Protein AF-A0A067NMU2-F1 (afdb_monomer)

Secondary structure (DSSP, 8-state):
-----TTS--HHHHHHHHHHHHHHHT----GGGS-HHHHSS--PPPPHHHHHHHHHHHHHHHHHHHHHTSTHHHHHHTT-TT--TT--

Radius of gyration: 21.58 Å; Cα contacts (8 Å, |Δi|>4): 22; chains: 1; bounding box: 49×24×55 Å

Organism: Pleurotus ostreatus (strain PC15) (NCBI:txid1137138)

Sequence (88 aa):
LHWISAHDDVVGNERADVLAKEAATGVAHPAEHLPSLLTDHPRLPSSRAAVRRVARMRIPLRWEAAWRKSVRKPKLDRIDPTLKVGKY

Structure (mmCIF, N/CA/C/O backbone):
data_AF-A0A067NMU2-F1
#
_entry.id   AF-A0A067NMU2-F1
#
loop_
_atom_site.group_PDB
_atom_site.id
_atom_site.type_symbol
_atom_site.label_atom_id
_atom_site.label_alt_id
_atom_site.label_comp_id
_atom_site.label_asym_id
_atom_site.label_entity_id
_atom_site.label_seq_id
_atom_site.pdbx_PDB_ins_code
_atom_site.Cartn_x
_atom_site.Cartn_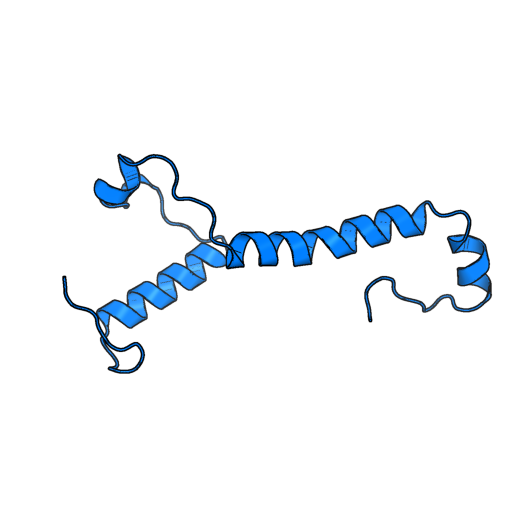y
_atom_site.Cartn_z
_atom_site.occupancy
_atom_site.B_iso_or_equiv
_atom_site.auth_seq_id
_atom_site.auth_comp_id
_atom_site.auth_asym_id
_atom_site.auth_atom_id
_atom_site.pdbx_PDB_model_num
ATOM 1 N N . LEU A 1 1 ? 11.539 9.898 -29.034 1.00 57.97 1 LEU A N 1
ATOM 2 C CA . LEU A 1 1 ? 10.600 9.305 -28.055 1.00 57.97 1 LEU A CA 1
ATOM 3 C C . LEU A 1 1 ? 9.449 8.713 -28.857 1.00 57.97 1 LEU A C 1
ATOM 5 O O . LEU A 1 1 ? 8.858 9.457 -29.629 1.00 57.97 1 LEU A O 1
ATOM 9 N N . HIS A 1 2 ? 9.188 7.411 -28.747 1.00 73.50 2 HIS A N 1
ATOM 10 C CA . HIS A 1 2 ? 8.120 6.740 -29.494 1.00 73.50 2 HIS A CA 1
ATOM 11 C C . HIS A 1 2 ? 7.081 6.234 -28.498 1.00 73.50 2 HIS A C 1
ATOM 13 O O . HIS A 1 2 ? 7.415 5.456 -27.609 1.00 73.50 2 HIS A O 1
ATOM 19 N N . TRP A 1 3 ? 5.849 6.723 -28.61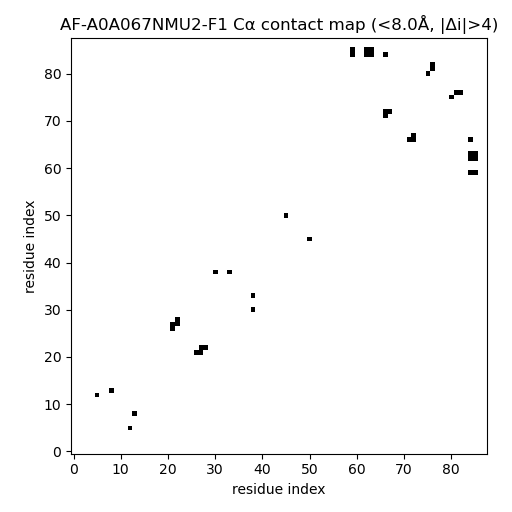4 1.00 75.19 3 TRP A N 1
ATOM 20 C CA . TRP A 1 3 ? 4.722 6.185 -27.860 1.00 75.19 3 TRP A CA 1
ATOM 21 C C . TRP A 1 3 ? 4.250 4.914 -28.557 1.00 75.19 3 TRP A C 1
ATOM 23 O O . TRP A 1 3 ? 4.060 4.919 -29.771 1.00 75.19 3 TRP A O 1
ATOM 33 N N . ILE A 1 4 ? 4.104 3.838 -27.793 1.00 76.38 4 ILE A N 1
ATOM 34 C CA . ILE A 1 4 ? 3.729 2.516 -28.297 1.00 76.38 4 ILE A CA 1
ATOM 35 C C . ILE A 1 4 ? 2.362 2.168 -27.704 1.00 76.38 4 ILE A C 1
ATOM 37 O O . ILE A 1 4 ? 2.101 2.482 -26.538 1.00 76.38 4 ILE A O 1
ATOM 41 N N . SER A 1 5 ? 1.479 1.567 -28.506 1.00 78.12 5 SER A N 1
ATOM 42 C CA . SER A 1 5 ? 0.180 1.093 -28.025 1.00 78.12 5 SER A CA 1
ATOM 43 C C . SER A 1 5 ? 0.370 -0.062 -27.038 1.00 78.12 5 SER A C 1
ATOM 45 O O . SER A 1 5 ? 1.273 -0.888 -27.168 1.00 78.12 5 SER A O 1
ATOM 47 N N . ALA A 1 6 ? -0.495 -0.113 -26.024 1.00 64.62 6 ALA A N 1
ATOM 48 C CA . ALA A 1 6 ? -0.423 -1.124 -24.974 1.00 64.62 6 ALA A CA 1
ATOM 49 C C . ALA A 1 6 ? -0.767 -2.549 -25.455 1.00 64.62 6 ALA A C 1
ATOM 51 O O . ALA A 1 6 ? -0.486 -3.488 -24.721 1.00 64.62 6 ALA A O 1
ATOM 52 N N . HIS A 1 7 ? -1.369 -2.705 -26.641 1.00 64.56 7 HIS A N 1
ATOM 53 C CA . HIS A 1 7 ? -1.877 -3.985 -27.164 1.00 64.56 7 HIS A CA 1
ATOM 54 C C . HIS A 1 7 ? -1.228 -4.385 -28.499 1.00 64.56 7 HIS A C 1
ATOM 56 O O . HIS A 1 7 ? -1.782 -5.200 -29.226 1.00 64.56 7 HIS A O 1
ATOM 62 N N . ASP A 1 8 ? -0.077 -3.803 -28.841 1.00 73.38 8 ASP A N 1
ATOM 63 C CA . ASP A 1 8 ? 0.634 -4.132 -30.086 1.00 73.38 8 ASP A CA 1
ATOM 64 C C . ASP A 1 8 ? 1.592 -5.333 -29.919 1.00 73.38 8 ASP A C 1
ATOM 66 O O . ASP A 1 8 ? 2.498 -5.507 -30.732 1.00 73.38 8 ASP A O 1
ATOM 70 N N . ASP A 1 9 ? 1.447 -6.116 -28.840 1.00 71.25 9 ASP A N 1
ATOM 71 C CA . ASP A 1 9 ? 2.269 -7.291 -28.493 1.00 71.25 9 ASP A CA 1
ATOM 72 C C . ASP A 1 9 ? 3.786 -7.054 -28.641 1.00 71.25 9 ASP A C 1
ATOM 74 O O . ASP A 1 9 ? 4.580 -7.908 -29.051 1.00 71.25 9 ASP A O 1
ATOM 78 N N . VAL A 1 10 ? 4.224 -5.830 -28.327 1.00 78.12 10 VAL A N 1
ATOM 79 C CA . VAL A 1 10 ? 5.640 -5.473 -28.374 1.00 78.12 10 VAL A CA 1
ATOM 80 C C . VAL A 1 10 ? 6.332 -6.152 -27.202 1.00 78.12 10 VAL A C 1
ATOM 82 O O . VAL A 1 10 ? 6.259 -5.682 -26.067 1.00 78.12 10 VAL A O 1
ATOM 85 N N . VAL A 1 11 ? 7.069 -7.223 -27.498 1.00 77.25 11 VAL A N 1
ATOM 86 C CA . VAL A 1 11 ? 7.772 -8.085 -26.526 1.00 77.25 11 VAL A CA 1
ATOM 87 C C . VAL A 1 11 ? 8.536 -7.292 -25.453 1.00 77.25 11 VAL A C 1
ATOM 89 O O . VAL A 1 11 ? 8.539 -7.652 -24.276 1.00 77.25 11 VAL A O 1
ATOM 92 N N . GLY A 1 12 ? 9.177 -6.181 -25.832 1.00 77.56 12 GLY A N 1
ATOM 93 C CA . GLY A 1 12 ? 9.898 -5.319 -24.889 1.00 77.56 12 GLY 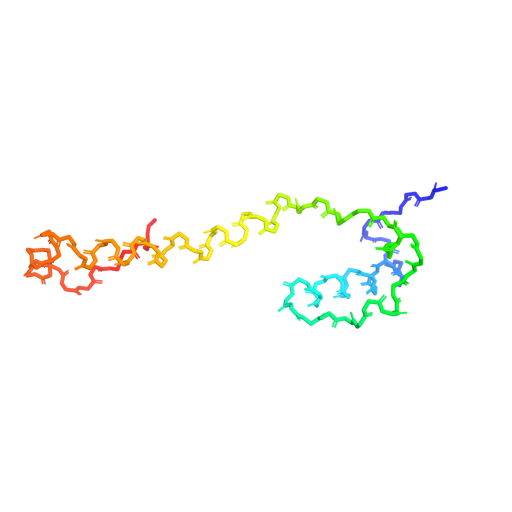A CA 1
ATOM 94 C C . GLY A 1 12 ? 8.991 -4.590 -23.886 1.00 77.56 12 GLY A C 1
ATOM 95 O O . GLY A 1 12 ? 9.349 -4.468 -22.716 1.00 77.56 12 GLY A O 1
ATOM 96 N N . ASN A 1 13 ? 7.814 -4.139 -24.326 1.00 79.94 13 ASN A N 1
ATOM 97 C CA . ASN A 1 13 ? 6.820 -3.470 -23.486 1.00 79.94 13 ASN A CA 1
ATOM 98 C C . ASN A 1 13 ? 6.148 -4.458 -22.523 1.00 79.94 13 ASN A C 1
ATOM 100 O O . ASN A 1 13 ? 5.999 -4.161 -21.341 1.00 79.94 13 ASN A O 1
ATOM 104 N N . GLU A 1 14 ? 5.815 -5.656 -23.003 1.00 81.81 14 GLU A N 1
ATOM 105 C CA . GLU A 1 14 ? 5.246 -6.719 -22.168 1.00 81.81 14 GLU A CA 1
ATOM 106 C C . GLU A 1 14 ? 6.207 -7.146 -21.062 1.00 81.81 14 GLU A C 1
ATOM 108 O O . GLU A 1 14 ? 5.831 -7.224 -19.892 1.00 81.81 14 GLU A O 1
ATOM 113 N N . ARG A 1 15 ? 7.483 -7.363 -21.408 1.00 83.31 15 ARG A N 1
ATOM 114 C CA . ARG A 1 15 ? 8.507 -7.715 -20.422 1.00 83.31 15 ARG A CA 1
ATOM 115 C C . ARG A 1 15 ? 8.693 -6.609 -19.385 1.00 83.31 15 ARG A C 1
ATOM 117 O O . ARG A 1 15 ? 8.867 -6.910 -18.205 1.00 83.31 15 ARG A O 1
ATOM 124 N N . ALA A 1 16 ? 8.631 -5.345 -19.800 1.00 81.94 16 ALA A N 1
ATOM 125 C CA . ALA A 1 16 ? 8.682 -4.215 -18.880 1.00 81.94 16 ALA A CA 1
ATOM 126 C C . ALA A 1 16 ? 7.464 -4.179 -17.937 1.00 81.94 16 ALA A C 1
ATOM 128 O O . ALA A 1 16 ? 7.636 -3.947 -16.741 1.00 81.94 16 ALA A O 1
ATOM 129 N N . ASP A 1 17 ? 6.256 -4.455 -18.435 1.00 81.81 17 ASP A N 1
ATOM 130 C CA . ASP A 1 17 ? 5.036 -4.514 -17.620 1.00 81.81 17 ASP A CA 1
ATOM 131 C C . ASP A 1 17 ? 5.061 -5.674 -16.610 1.00 81.81 17 ASP A C 1
ATOM 133 O O . ASP A 1 17 ? 4.709 -5.489 -15.442 1.00 81.81 17 ASP A O 1
ATOM 137 N N . VAL A 1 18 ? 5.552 -6.853 -17.010 1.00 84.12 18 VAL A N 1
ATOM 138 C CA . VAL A 1 18 ? 5.746 -7.997 -16.101 1.00 84.12 18 VAL A CA 1
ATOM 139 C C . VAL A 1 18 ? 6.713 -7.638 -14.973 1.00 84.12 18 VAL A C 1
ATOM 141 O O . VAL A 1 18 ? 6.357 -7.770 -13.801 1.00 84.12 18 VAL A O 1
ATOM 144 N N . LEU A 1 19 ? 7.889 -7.094 -15.300 1.00 81.06 19 LEU A N 1
ATOM 145 C CA . LEU A 1 19 ? 8.872 -6.674 -14.295 1.00 81.06 19 LEU A CA 1
ATOM 146 C C . LEU A 1 19 ? 8.324 -5.562 -13.387 1.00 81.06 19 LEU A C 1
ATOM 148 O O . LEU A 1 19 ? 8.585 -5.548 -12.184 1.00 81.06 19 LEU A O 1
ATOM 152 N N . ALA A 1 20 ? 7.518 -4.644 -13.928 1.00 81.06 20 ALA A N 1
ATOM 153 C CA . ALA A 1 20 ? 6.858 -3.612 -13.137 1.00 81.06 20 ALA A CA 1
ATOM 154 C C . ALA A 1 20 ? 5.831 -4.204 -12.154 1.00 81.06 20 ALA A C 1
ATOM 156 O O . ALA A 1 20 ? 5.740 -3.754 -11.007 1.00 81.06 20 ALA A O 1
ATOM 157 N N . LYS A 1 21 ? 5.076 -5.229 -12.569 1.00 82.62 21 LYS A N 1
ATOM 158 C CA . LYS A 1 21 ? 4.147 -5.965 -11.696 1.00 82.62 21 LYS A CA 1
ATOM 159 C C . LYS A 1 21 ? 4.893 -6.722 -10.597 1.00 82.62 21 LYS A C 1
ATOM 161 O O . LYS A 1 21 ? 4.493 -6.626 -9.437 1.00 82.62 21 LYS A O 1
ATOM 166 N N . GLU A 1 22 ? 5.991 -7.398 -10.922 1.00 81.50 22 GLU A N 1
ATOM 167 C CA . GLU A 1 22 ? 6.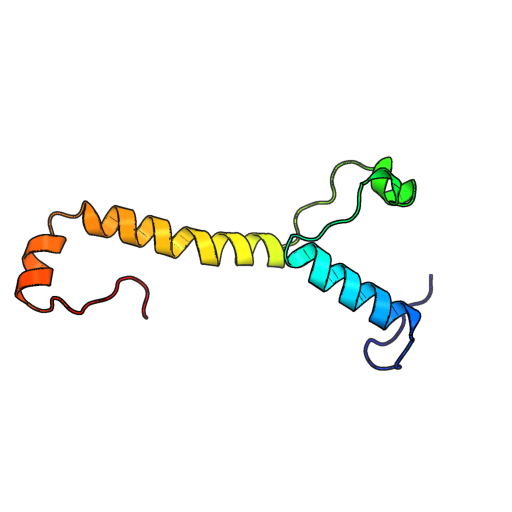846 -8.095 -9.950 1.00 81.50 22 GLU A CA 1
ATOM 168 C C . GLU A 1 22 ? 7.430 -7.120 -8.916 1.00 81.50 22 GLU A C 1
ATOM 170 O O . GLU A 1 22 ? 7.251 -7.311 -7.705 1.00 81.50 22 GLU A O 1
ATOM 175 N N . ALA A 1 23 ? 7.980 -5.993 -9.374 1.00 77.50 23 ALA A N 1
ATOM 176 C CA . ALA A 1 23 ? 8.449 -4.915 -8.506 1.00 77.50 23 ALA A CA 1
ATOM 177 C C . ALA A 1 23 ? 7.334 -4.373 -7.597 1.00 77.50 23 ALA A C 1
ATOM 179 O O . ALA A 1 23 ? 7.549 -4.151 -6.403 1.00 77.50 23 ALA A O 1
ATOM 180 N N . ALA A 1 24 ? 6.107 -4.227 -8.109 1.00 74.06 24 ALA A N 1
ATOM 181 C CA . ALA A 1 24 ? 4.955 -3.799 -7.311 1.00 74.06 24 ALA A CA 1
ATOM 182 C C . ALA A 1 24 ? 4.521 -4.824 -6.241 1.00 74.06 24 ALA A C 1
ATOM 184 O O . ALA A 1 24 ? 3.869 -4.453 -5.252 1.00 74.06 24 ALA A O 1
ATOM 185 N N . THR A 1 25 ? 4.874 -6.102 -6.413 1.00 77.69 25 THR A N 1
ATOM 186 C CA . THR A 1 25 ? 4.671 -7.152 -5.400 1.00 77.69 25 THR A CA 1
ATOM 187 C C . THR A 1 25 ? 5.787 -7.224 -4.357 1.00 77.69 25 THR A C 1
ATOM 189 O O . THR A 1 25 ? 5.618 -7.906 -3.350 1.00 77.69 25 THR A O 1
ATOM 192 N N . GLY A 1 26 ? 6.858 -6.442 -4.525 1.00 68.44 26 GLY A N 1
ATOM 193 C CA . GLY A 1 26 ? 7.974 -6.342 -3.581 1.00 68.44 26 GLY A CA 1
ATOM 194 C C . GLY A 1 26 ? 9.226 -7.109 -4.005 1.00 68.44 26 GLY A C 1
ATOM 195 O O . GLY A 1 26 ? 10.216 -7.077 -3.279 1.00 68.44 26 GLY A O 1
ATOM 196 N N . VAL A 1 27 ? 9.206 -7.760 -5.171 1.00 67.31 27 VAL A N 1
ATOM 197 C CA . VAL A 1 27 ? 10.385 -8.390 -5.774 1.00 67.31 27 VAL A CA 1
ATOM 198 C C . VAL A 1 27 ? 11.073 -7.345 -6.645 1.00 67.31 27 VAL A C 1
ATOM 200 O O . VAL A 1 27 ? 10.669 -7.109 -7.777 1.00 67.31 27 VAL A O 1
ATOM 203 N N . ALA A 1 28 ? 12.071 -6.657 -6.094 1.00 66.94 28 ALA A N 1
ATOM 204 C CA . ALA A 1 28 ? 12.846 -5.658 -6.823 1.00 66.94 28 ALA A CA 1
ATOM 205 C C . ALA A 1 28 ? 14.280 -6.146 -7.035 1.00 66.94 28 ALA A C 1
ATOM 207 O O . ALA A 1 28 ? 14.886 -6.735 -6.139 1.00 66.94 28 ALA A O 1
ATOM 208 N N . HIS A 1 29 ? 14.830 -5.869 -8.214 1.00 66.62 29 HIS A N 1
ATOM 209 C CA . HIS A 1 29 ? 16.252 -6.069 -8.464 1.00 66.62 29 HIS A CA 1
ATOM 210 C C . HIS A 1 29 ? 17.094 -5.003 -7.741 1.00 66.62 29 HIS A C 1
ATOM 212 O O . HIS A 1 29 ? 16.600 -3.899 -7.485 1.00 66.62 29 HIS A O 1
ATOM 218 N N . PRO A 1 30 ? 18.363 -5.315 -7.419 1.00 68.19 30 PRO A N 1
ATOM 219 C CA . PRO A 1 30 ? 19.311 -4.348 -6.875 1.00 68.19 30 PRO A CA 1
ATOM 220 C C . PRO A 1 30 ? 19.380 -3.062 -7.705 1.00 68.19 30 PRO A C 1
ATOM 222 O O . PRO A 1 30 ? 19.369 -3.105 -8.937 1.00 68.19 30 PRO A O 1
ATOM 225 N N . ALA A 1 31 ? 19.511 -1.921 -7.023 1.00 66.56 31 ALA A N 1
ATOM 226 C CA . ALA A 1 31 ? 19.610 -0.605 -7.660 1.00 66.56 31 ALA A CA 1
ATOM 227 C C . ALA A 1 31 ? 20.826 -0.470 -8.599 1.00 66.56 31 ALA A C 1
ATOM 229 O O . ALA A 1 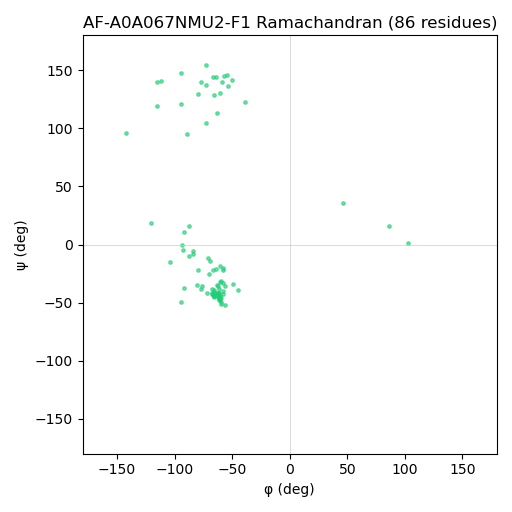31 ? 20.831 0.387 -9.473 1.00 66.56 31 ALA A O 1
ATOM 230 N N . GLU A 1 32 ? 21.821 -1.347 -8.458 1.00 69.25 32 GLU A N 1
ATOM 231 C CA . GLU A 1 32 ? 23.009 -1.448 -9.315 1.00 69.25 32 GLU A CA 1
ATOM 232 C C . GLU A 1 32 ? 22.682 -1.846 -10.764 1.00 69.25 32 GLU A C 1
ATOM 234 O O . GLU A 1 32 ? 23.466 -1.584 -11.671 1.00 69.25 32 GLU A O 1
ATOM 239 N N . HIS A 1 33 ? 21.513 -2.451 -11.000 1.00 74.00 33 HIS A N 1
ATOM 240 C CA . HIS A 1 33 ? 21.036 -2.793 -12.342 1.00 74.00 33 HIS A CA 1
ATOM 241 C C . HIS A 1 33 ? 20.130 -1.718 -12.956 1.00 74.00 33 HIS A C 1
ATOM 243 O O . HIS A 1 33 ? 19.648 -1.891 -14.077 1.00 74.00 33 HIS A O 1
ATOM 249 N N . LEU A 1 34 ? 19.861 -0.624 -12.235 1.00 70.56 34 LEU A N 1
ATOM 250 C CA . LEU A 1 34 ? 19.097 0.489 -12.781 1.00 70.56 34 LEU A CA 1
ATOM 251 C C . LEU A 1 34 ? 19.988 1.319 -13.720 1.00 70.56 34 LEU A C 1
ATOM 253 O O . LEU A 1 34 ? 21.150 1.577 -13.403 1.00 70.56 34 LEU A O 1
ATOM 257 N N . PRO A 1 35 ? 19.458 1.782 -14.865 1.00 76.75 35 PRO A N 1
ATOM 258 C CA . PRO A 1 35 ? 20.127 2.789 -15.677 1.00 76.75 35 PRO A CA 1
ATOM 259 C C . PRO A 1 35 ? 20.452 4.026 -14.836 1.00 76.75 35 PRO A C 1
ATOM 261 O O . PRO A 1 35 ? 19.632 4.417 -14.007 1.00 76.75 35 PRO A O 1
ATOM 264 N N . SER A 1 36 ? 21.575 4.694 -15.113 1.00 73.62 36 SER A N 1
ATOM 265 C CA . SER A 1 36 ? 22.010 5.924 -14.421 1.00 73.62 36 SER A CA 1
ATOM 266 C C . SER A 1 36 ? 20.911 6.991 -14.321 1.00 73.62 36 SER A C 1
ATOM 268 O O . SER A 1 36 ? 20.754 7.639 -13.293 1.00 73.62 36 SER A O 1
ATOM 270 N N . LEU A 1 37 ? 20.043 7.080 -15.335 1.00 70.56 37 LEU A N 1
ATOM 271 C CA . LEU A 1 37 ? 18.856 7.946 -15.354 1.00 70.56 37 LEU A CA 1
ATOM 272 C C . LEU A 1 37 ? 17.856 7.696 -14.201 1.00 70.56 37 LEU A C 1
ATOM 274 O O . LEU A 1 37 ? 17.039 8.553 -13.886 1.00 70.56 37 LEU A O 1
ATOM 278 N N . LEU A 1 38 ? 17.858 6.521 -13.580 1.00 67.75 38 LEU A N 1
ATOM 279 C CA . LEU A 1 38 ? 17.002 6.195 -12.435 1.00 67.75 38 LEU A CA 1
ATOM 280 C C . LEU A 1 38 ? 17.773 6.203 -11.108 1.00 67.75 38 LEU A C 1
ATOM 282 O O . LEU A 1 38 ? 17.145 6.252 -10.051 1.00 67.75 38 LEU A O 1
ATOM 286 N N . THR A 1 39 ? 19.105 6.181 -11.165 1.00 71.56 39 THR A N 1
ATOM 287 C CA . THR A 1 39 ? 20.009 6.179 -10.007 1.00 71.56 39 THR A CA 1
ATOM 288 C C . THR A 1 39 ? 20.422 7.595 -9.595 1.00 71.56 39 THR A C 1
ATOM 290 O O . THR A 1 39 ? 20.478 7.890 -8.404 1.00 71.56 39 THR A O 1
ATOM 293 N N . ASP A 1 40 ? 20.641 8.483 -10.569 1.00 69.44 40 ASP A N 1
ATOM 294 C CA . ASP A 1 40 ? 21.179 9.838 -10.361 1.00 69.44 40 ASP A CA 1
ATOM 295 C C . ASP A 1 40 ? 20.092 10.884 -10.053 1.00 69.44 40 ASP A C 1
ATOM 297 O O . ASP A 1 40 ? 20.383 12.022 -9.678 1.00 69.44 40 ASP A O 1
ATOM 301 N N . HIS A 1 41 ? 18.817 10.514 -10.201 1.00 62.94 41 HIS A N 1
ATOM 302 C CA . HIS A 1 41 ? 17.686 11.408 -9.970 1.00 62.94 41 HIS A CA 1
ATOM 303 C C . HIS A 1 41 ? 17.130 11.287 -8.540 1.00 62.94 41 HIS A C 1
ATOM 305 O O . HIS A 1 41 ? 17.120 10.201 -7.954 1.00 62.94 41 HIS A O 1
ATOM 311 N N . PRO A 1 42 ? 16.602 12.386 -7.958 1.00 63.41 42 PRO A N 1
ATOM 312 C CA . PRO A 1 42 ? 15.915 12.325 -6.673 1.00 63.41 42 PRO A CA 1
ATOM 313 C C . PRO A 1 42 ? 14.758 11.324 -6.745 1.00 63.41 42 PRO A C 1
ATOM 315 O O . PRO A 1 42 ? 14.109 11.199 -7.785 1.00 63.41 42 PRO A O 1
ATOM 318 N N . ARG A 1 43 ? 14.506 10.615 -5.631 1.00 67.94 43 ARG A N 1
ATOM 319 C CA . ARG A 1 43 ? 13.486 9.554 -5.532 1.00 67.94 43 ARG A CA 1
ATOM 320 C C . ARG A 1 43 ? 12.227 9.934 -6.303 1.00 67.94 43 ARG A C 1
ATOM 322 O O . ARG A 1 43 ? 11.606 10.957 -6.004 1.00 67.94 43 ARG A O 1
ATOM 329 N N . LEU A 1 44 ? 11.844 9.079 -7.251 1.00 72.75 44 LEU A N 1
ATOM 330 C CA . LEU A 1 44 ? 10.633 9.277 -8.033 1.00 72.75 44 LEU A CA 1
ATOM 331 C C . LEU A 1 44 ? 9.432 9.478 -7.094 1.00 72.75 44 LEU A C 1
ATOM 333 O O . LEU A 1 44 ? 9.297 8.758 -6.093 1.00 72.75 44 LEU A O 1
ATOM 337 N N . PRO A 1 45 ? 8.550 10.446 -7.391 1.00 78.25 45 PRO A N 1
ATOM 338 C CA . PRO A 1 45 ? 7.363 10.662 -6.587 1.00 78.25 45 PRO A CA 1
ATOM 339 C C . PRO A 1 45 ? 6.515 9.389 -6.564 1.00 78.25 45 PRO A C 1
ATOM 341 O O . PRO A 1 45 ? 6.354 8.693 -7.568 1.00 78.25 45 PRO A O 1
ATOM 344 N N . SER A 1 46 ? 5.954 9.076 -5.396 1.00 77.38 46 SER A N 1
ATOM 345 C CA . SER A 1 46 ? 5.096 7.901 -5.248 1.00 77.38 46 SER A CA 1
ATOM 346 C C . SER A 1 46 ? 3.878 8.011 -6.161 1.00 77.38 46 SER A C 1
ATOM 348 O O . SER A 1 46 ? 3.163 9.015 -6.147 1.00 77.38 46 SER A O 1
ATOM 350 N N . SER A 1 47 ? 3.597 6.953 -6.922 1.00 84.00 47 SER A N 1
ATOM 351 C CA . SER A 1 47 ? 2.411 6.933 -7.774 1.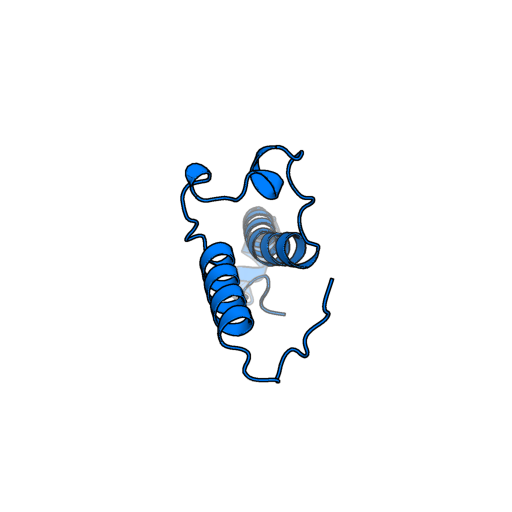00 84.00 47 SER A CA 1
ATOM 352 C C . SER A 1 47 ? 1.135 6.993 -6.925 1.00 84.00 47 SER A C 1
ATOM 354 O O . SER A 1 47 ? 1.032 6.387 -5.852 1.00 84.00 47 SER A O 1
ATOM 356 N N . ARG A 1 48 ? 0.106 7.693 -7.422 1.00 87.38 48 ARG A N 1
ATOM 357 C CA . ARG A 1 48 ? -1.206 7.777 -6.747 1.00 87.38 48 ARG A CA 1
ATOM 358 C C . ARG A 1 48 ? -1.801 6.390 -6.489 1.00 87.38 48 ARG A C 1
ATOM 360 O O . ARG A 1 48 ? -2.445 6.178 -5.462 1.00 87.38 48 ARG A O 1
ATOM 367 N N . ALA A 1 49 ? -1.586 5.450 -7.409 1.00 83.12 49 ALA A N 1
ATOM 368 C CA . ALA A 1 49 ? -2.031 4.067 -7.276 1.00 83.12 49 ALA A CA 1
ATOM 369 C C . ALA A 1 49 ? -1.319 3.345 -6.121 1.00 83.12 49 ALA A C 1
ATOM 371 O O . ALA A 1 49 ? -1.994 2.723 -5.299 1.00 83.12 49 ALA A O 1
ATOM 372 N N . ALA A 1 50 ? 0.007 3.491 -6.001 1.00 79.44 50 ALA A N 1
ATOM 373 C CA . ALA A 1 50 ? 0.780 2.906 -4.907 1.00 79.44 50 ALA A CA 1
ATOM 374 C C . ALA A 1 50 ? 0.327 3.450 -3.544 1.00 79.44 50 ALA A C 1
ATOM 376 O O . ALA A 1 50 ? 0.039 2.673 -2.633 1.00 79.44 50 ALA A O 1
ATOM 377 N N . VAL A 1 51 ? 0.150 4.772 -3.427 1.00 89.19 51 VAL A N 1
ATOM 378 C CA . VAL A 1 51 ? -0.349 5.407 -2.194 1.00 89.19 51 VAL A CA 1
ATOM 379 C C . VAL A 1 51 ? -1.741 4.882 -1.824 1.00 89.19 51 VAL A C 1
ATOM 381 O O . VAL A 1 51 ? -1.973 4.493 -0.678 1.00 89.19 51 VAL A O 1
ATOM 384 N N . ARG A 1 52 ? -2.666 4.798 -2.792 1.00 90.06 52 ARG A N 1
ATOM 385 C CA . ARG A 1 52 ? -4.016 4.246 -2.570 1.00 90.06 52 ARG A CA 1
ATOM 386 C C . ARG A 1 52 ? -3.980 2.781 -2.147 1.00 90.06 52 ARG A C 1
ATOM 388 O O . ARG A 1 52 ? -4.730 2.398 -1.254 1.00 90.06 52 ARG A O 1
ATOM 395 N N . ARG A 1 53 ? -3.125 1.963 -2.767 1.00 85.00 53 ARG A N 1
ATOM 396 C CA . ARG A 1 53 ? -2.968 0.542 -2.431 1.00 85.00 53 ARG A CA 1
ATOM 397 C C . ARG A 1 53 ? -2.496 0.374 -0.985 1.00 85.00 53 ARG A C 1
ATOM 399 O O . ARG A 1 53 ? -3.111 -0.374 -0.231 1.00 85.00 53 ARG A O 1
ATOM 406 N N . VAL A 1 54 ? -1.473 1.125 -0.575 1.00 88.62 54 VAL A N 1
ATOM 407 C CA . VAL A 1 54 ? -0.976 1.121 0.811 1.00 88.62 54 VAL A CA 1
ATOM 408 C C . VAL A 1 54 ? -2.055 1.592 1.791 1.00 88.62 54 VAL A C 1
ATOM 410 O O . VAL A 1 54 ? -2.255 0.969 2.833 1.00 88.62 54 VAL A O 1
ATOM 413 N N . ALA A 1 55 ? -2.791 2.656 1.460 1.00 89.06 55 ALA A N 1
ATOM 414 C CA . ALA A 1 55 ? -3.883 3.149 2.296 1.00 89.06 55 ALA A CA 1
ATOM 415 C C . ALA A 1 55 ? -5.000 2.105 2.463 1.00 89.06 55 ALA A C 1
ATOM 417 O O . ALA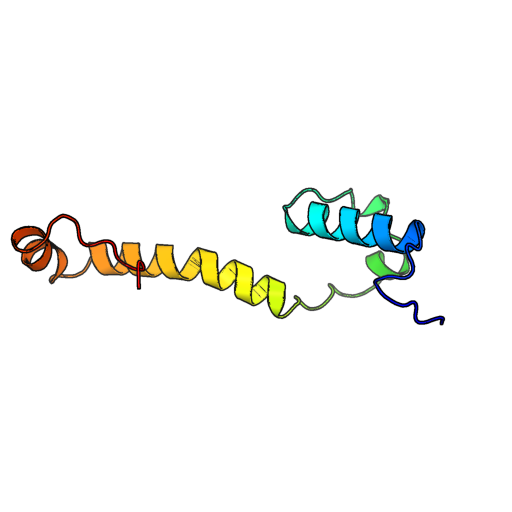 A 1 55 ? -5.415 1.844 3.591 1.00 89.06 55 ALA A O 1
ATOM 418 N N . ARG A 1 56 ? -5.430 1.447 1.376 1.00 88.88 56 ARG A N 1
ATOM 419 C CA . ARG A 1 56 ? -6.440 0.374 1.417 1.00 88.88 56 ARG A CA 1
ATOM 420 C C . ARG A 1 56 ? -6.038 -0.795 2.311 1.00 88.88 56 ARG A C 1
ATOM 422 O O . ARG A 1 56 ? -6.908 -1.373 2.942 1.00 88.88 56 ARG A O 1
ATOM 429 N N . MET A 1 57 ? -4.748 -1.117 2.403 1.00 87.56 57 MET A N 1
ATOM 430 C CA . MET A 1 57 ? -4.269 -2.151 3.327 1.00 87.56 57 MET A CA 1
ATOM 431 C C . MET A 1 57 ? -4.212 -1.665 4.781 1.00 87.56 57 MET A C 1
ATOM 433 O O . MET A 1 57 ? -4.526 -2.411 5.702 1.00 87.56 57 MET A O 1
ATOM 437 N N . ARG A 1 58 ? -3.813 -0.408 5.014 1.00 89.81 58 ARG A N 1
ATOM 438 C CA . ARG A 1 58 ? -3.601 0.126 6.372 1.00 89.81 58 ARG A CA 1
ATOM 439 C C . ARG A 1 58 ? -4.885 0.549 7.080 1.00 89.81 58 ARG A C 1
ATOM 441 O O . ARG A 1 58 ? -4.965 0.442 8.301 1.00 89.81 58 ARG A O 1
ATOM 448 N N . ILE A 1 59 ? -5.859 1.075 6.341 1.00 91.31 59 ILE A N 1
ATOM 449 C CA . ILE A 1 59 ? -7.106 1.613 6.899 1.00 91.31 59 ILE A CA 1
ATOM 450 C C . ILE A 1 59 ? -7.891 0.537 7.675 1.00 91.31 59 ILE A C 1
ATOM 452 O O . ILE A 1 59 ? -8.212 0.808 8.833 1.00 91.31 59 ILE A O 1
ATOM 456 N N . PRO A 1 60 ? -8.135 -0.678 7.140 1.00 87.69 60 PRO A N 1
ATOM 457 C CA . PRO A 1 60 ? -8.858 -1.726 7.864 1.00 87.69 60 PRO A CA 1
ATOM 458 C C . PRO A 1 60 ? -8.192 -2.110 9.188 1.00 87.69 60 PRO A C 1
ATOM 460 O O . PRO A 1 60 ? -8.865 -2.183 10.209 1.00 87.69 60 PRO A O 1
ATOM 463 N N . LEU A 1 61 ? -6.862 -2.248 9.201 1.00 88.75 61 LEU A N 1
ATOM 464 C CA . LEU A 1 61 ? -6.097 -2.584 10.409 1.00 88.75 61 LEU A CA 1
ATOM 465 C C . LEU A 1 61 ? -6.259 -1.522 11.504 1.00 88.75 61 LEU A C 1
ATOM 467 O O . LEU A 1 61 ? -6.430 -1.840 12.681 1.00 88.75 61 LEU A O 1
ATOM 471 N N . ARG A 1 62 ? -6.229 -0.240 11.118 1.00 90.25 62 ARG A N 1
ATOM 472 C CA . ARG A 1 62 ? -6.444 0.875 12.052 1.00 90.25 62 ARG A CA 1
ATOM 473 C C . ARG A 1 62 ? -7.870 0.891 12.586 1.00 90.25 62 ARG A C 1
ATOM 475 O O . ARG A 1 62 ? -8.057 1.085 13.784 1.00 90.25 62 ARG A O 1
ATOM 482 N N . TRP A 1 63 ? -8.851 0.678 11.714 1.00 89.19 63 TRP A N 1
ATOM 483 C CA . TRP A 1 63 ? -10.256 0.604 12.106 1.00 89.19 63 TRP A CA 1
ATOM 484 C C . TRP A 1 63 ? -10.523 -0.550 13.059 1.00 89.19 63 TRP A C 1
ATOM 486 O O . TRP A 1 63 ? -11.192 -0.350 14.065 1.00 89.19 63 TRP A O 1
ATOM 496 N N . GLU A 1 64 ? -9.961 -1.727 12.801 1.00 86.94 64 GLU A N 1
ATOM 497 C CA . GLU A 1 64 ? -10.105 -2.875 13.689 1.00 86.94 64 GLU A CA 1
ATOM 498 C C . GLU A 1 64 ? -9.475 -2.603 15.063 1.00 86.94 64 GLU A C 1
ATOM 500 O O . GLU A 1 64 ? -10.096 -2.854 16.098 1.00 86.94 64 GLU A O 1
ATOM 505 N N . ALA A 1 65 ? -8.273 -2.020 15.090 1.00 89.50 65 ALA A N 1
ATOM 506 C CA . ALA A 1 65 ? -7.606 -1.648 16.333 1.00 89.50 65 ALA A CA 1
ATOM 507 C C . ALA A 1 65 ? -8.409 -0.607 17.132 1.00 89.50 65 ALA A C 1
ATOM 509 O O . ALA A 1 65 ? -8.526 -0.720 18.354 1.00 89.50 65 ALA A O 1
ATOM 510 N N . ALA A 1 66 ? -8.980 0.393 16.455 1.00 89.62 66 ALA A N 1
ATOM 511 C CA . ALA A 1 66 ? -9.838 1.397 17.076 1.00 89.62 66 ALA A CA 1
ATOM 512 C C . ALA A 1 66 ? -11.156 0.786 17.577 1.00 89.62 66 ALA A C 1
ATOM 514 O O . ALA A 1 66 ? -11.577 1.058 18.700 1.00 89.62 66 ALA A O 1
ATOM 515 N N . TRP A 1 67 ? -11.777 -0.088 16.780 1.00 87.25 67 TRP A N 1
ATOM 516 C CA . TRP A 1 67 ? -13.006 -0.787 17.140 1.00 87.25 67 TRP A CA 1
ATOM 517 C C . TRP A 1 67 ? -12.823 -1.651 18.382 1.00 87.25 67 TRP A C 1
ATOM 519 O O . TRP A 1 67 ? -13.638 -1.591 19.296 1.00 87.25 67 TRP A O 1
ATOM 529 N N . ARG A 1 68 ? -11.716 -2.393 18.469 1.00 86.25 68 ARG A N 1
ATOM 530 C CA . ARG A 1 68 ? -11.398 -3.239 19.626 1.00 86.25 68 ARG A CA 1
ATOM 531 C C . ARG A 1 68 ? -11.270 -2.444 20.928 1.00 86.25 68 ARG A C 1
ATOM 533 O O . ARG A 1 68 ? -11.614 -2.959 21.983 1.00 86.25 68 ARG A O 1
ATOM 540 N N . LYS A 1 69 ? -10.802 -1.194 20.853 1.00 89.88 69 LYS A N 1
ATOM 541 C CA . LYS A 1 69 ? -10.680 -0.284 22.006 1.00 89.88 69 LYS A CA 1
ATOM 542 C C . LYS A 1 69 ? -11.978 0.460 22.337 1.00 89.88 69 LYS A C 1
ATOM 544 O O . LYS A 1 69 ? -12.043 1.160 23.342 1.00 89.88 69 LYS A O 1
ATOM 549 N N . SER A 1 70 ? -13.001 0.356 21.494 1.00 88.69 70 SER A N 1
ATOM 550 C CA . SER A 1 70 ? -14.260 1.069 21.679 1.00 88.69 70 SER A CA 1
ATOM 551 C C . SER A 1 70 ? -15.077 0.475 22.823 1.00 88.69 70 SER A C 1
ATOM 553 O O . SER A 1 70 ? -15.313 -0.730 22.874 1.00 88.69 70 SER A O 1
ATOM 555 N N . VAL A 1 71 ? -15.658 1.344 23.653 1.00 90.62 71 VAL A N 1
ATOM 556 C CA . VAL A 1 71 ? -16.661 0.984 24.677 1.00 90.62 71 VAL A CA 1
ATOM 557 C C . VAL A 1 71 ? -17.888 0.290 24.060 1.00 90.62 71 VAL A C 1
ATOM 559 O O . VAL A 1 71 ? -18.644 -0.400 24.741 1.00 90.62 71 VAL A O 1
ATOM 562 N N . ARG A 1 72 ? -18.104 0.460 22.750 1.00 85.94 72 ARG A N 1
ATOM 563 C CA . ARG A 1 72 ? -19.219 -0.155 22.022 1.00 85.94 72 ARG A CA 1
ATOM 564 C C . ARG A 1 72 ? -18.967 -1.620 21.664 1.00 85.94 72 ARG A C 1
ATOM 566 O O . ARG A 1 72 ? -19.947 -2.334 21.485 1.00 85.94 72 ARG A O 1
ATOM 573 N N . LYS A 1 73 ? -17.709 -2.079 21.601 1.00 84.25 73 LYS A N 1
ATOM 574 C CA . LYS A 1 73 ? -17.366 -3.457 21.210 1.00 84.25 73 LYS A CA 1
ATOM 575 C C . LYS A 1 73 ? -18.065 -4.505 22.088 1.00 84.25 73 LYS A C 1
ATOM 577 O O . LYS A 1 73 ? -18.790 -5.313 21.520 1.00 84.25 73 LYS A O 1
ATOM 582 N N . PRO A 1 74 ? -17.993 -4.447 23.435 1.00 85.69 74 PRO A N 1
ATOM 583 C CA . PRO A 1 74 ? -18.651 -5.447 24.280 1.00 85.69 74 PRO A CA 1
ATOM 584 C C . PRO A 1 74 ? -20.178 -5.450 24.141 1.00 85.69 74 PRO A C 1
ATOM 586 O O . PRO A 1 74 ? -20.811 -6.500 24.211 1.00 85.69 74 PRO A O 1
ATOM 589 N N . LYS A 1 75 ? -20.788 -4.272 23.934 1.00 87.19 75 LYS A N 1
ATOM 590 C CA . LYS A 1 75 ? -22.243 -4.157 23.752 1.00 87.19 75 LYS A CA 1
ATOM 591 C C . LYS A 1 75 ? -22.690 -4.791 22.442 1.00 87.19 75 LYS A C 1
ATOM 593 O O . LYS A 1 75 ? -23.719 -5.457 22.416 1.00 87.19 75 LYS A O 1
ATOM 598 N N . LEU A 1 76 ? -21.927 -4.560 21.377 1.00 84.56 76 LEU A N 1
ATOM 599 C CA . LEU A 1 76 ? -22.257 -5.062 20.054 1.00 84.56 76 LEU A CA 1
ATOM 600 C C . LEU A 1 76 ? -21.957 -6.557 19.921 1.00 84.56 76 LEU A C 1
ATOM 602 O O . LEU A 1 76 ? -22.763 -7.261 19.334 1.00 84.56 76 LEU A O 1
ATOM 606 N N . ASP A 1 77 ? -20.894 -7.054 20.556 1.00 84.19 77 ASP A N 1
ATOM 607 C CA . ASP A 1 77 ? -20.576 -8.489 20.599 1.00 84.19 77 ASP A CA 1
ATOM 608 C C . ASP A 1 77 ? -21.684 -9.324 21.239 1.00 84.19 77 ASP A C 1
ATOM 610 O O . ASP A 1 77 ? -21.895 -10.472 20.862 1.00 84.19 77 ASP A O 1
ATOM 614 N N . ARG A 1 78 ? -22.414 -8.742 22.199 1.00 84.94 78 ARG A N 1
ATOM 615 C CA . ARG A 1 78 ? -23.567 -9.397 22.826 1.00 84.94 78 ARG A CA 1
ATOM 616 C C . ARG A 1 78 ? -24.760 -9.532 21.873 1.00 84.94 78 ARG A C 1
ATOM 618 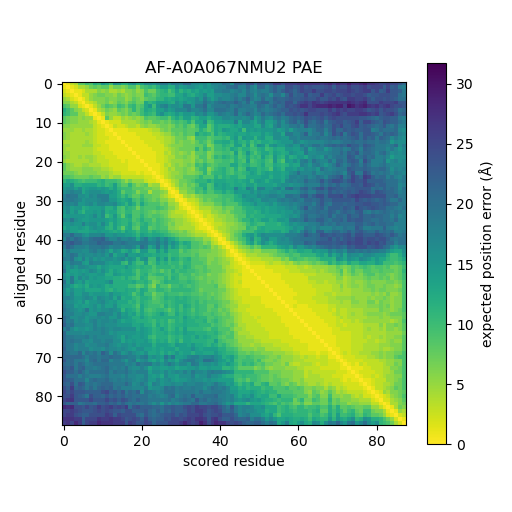O O . ARG A 1 78 ? -25.608 -10.386 22.098 1.00 84.94 78 ARG A O 1
ATOM 625 N N . ILE A 1 79 ? -24.860 -8.657 20.874 1.00 86.12 79 ILE A N 1
ATOM 626 C CA . ILE A 1 79 ? -25.975 -8.610 19.918 1.00 86.12 79 ILE A CA 1
ATOM 627 C C . ILE A 1 79 ? -25.624 -9.420 18.668 1.00 86.12 79 ILE A C 1
ATOM 629 O O . ILE A 1 79 ? -26.410 -10.258 18.243 1.00 86.12 79 ILE A O 1
ATOM 633 N N . ASP A 1 80 ? -24.444 -9.177 18.102 1.00 81.31 80 ASP A N 1
ATOM 634 C CA . ASP A 1 80 ? -23.929 -9.867 16.926 1.00 81.31 80 ASP A CA 1
ATOM 635 C C . ASP A 1 80 ? -22.412 -10.093 17.067 1.00 81.31 80 ASP A C 1
ATOM 637 O O . ASP A 1 80 ? -21.606 -9.212 16.739 1.00 81.31 80 ASP A O 1
ATOM 641 N N . PRO A 1 81 ? -21.995 -11.283 17.530 1.00 78.06 81 PRO A N 1
ATOM 642 C CA . PRO A 1 81 ? -20.584 -11.631 17.649 1.00 78.06 81 PRO A CA 1
ATOM 643 C C . PRO A 1 81 ? -19.903 -11.858 16.287 1.00 78.06 81 PRO A C 1
ATOM 645 O O . PRO A 1 81 ? -18.677 -11.956 16.229 1.00 78.06 81 PRO A O 1
ATOM 648 N N . THR A 1 82 ? -20.661 -11.951 15.187 1.00 80.38 82 THR A N 1
ATOM 649 C CA . THR A 1 82 ? -20.126 -12.214 13.841 1.00 80.38 82 THR A CA 1
ATOM 650 C C . THR A 1 82 ? -19.818 -10.949 13.044 1.00 80.38 82 THR A C 1
ATOM 652 O O . THR A 1 82 ? -19.230 -11.036 11.958 1.00 80.38 82 THR A O 1
ATOM 655 N N . LEU A 1 83 ? -20.143 -9.769 13.583 1.00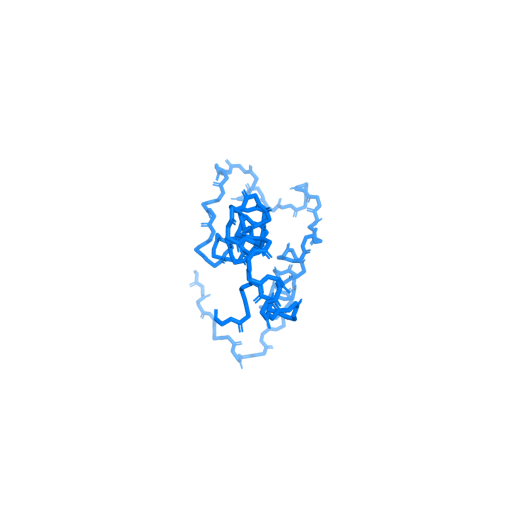 73.94 83 LEU A N 1
ATOM 656 C CA . LEU A 1 83 ? -19.932 -8.503 12.897 1.00 73.94 83 LEU A CA 1
ATOM 657 C C . LEU A 1 83 ? -18.439 -8.243 12.632 1.00 73.94 83 LEU A C 1
ATOM 659 O O . LEU A 1 83 ? -17.641 -7.990 13.539 1.00 73.94 83 LEU A O 1
ATOM 663 N N . LYS A 1 84 ? -18.060 -8.241 11.350 1.00 68.75 84 LYS A N 1
ATOM 664 C CA . LYS A 1 84 ? -16.703 -7.905 10.898 1.00 68.75 84 LYS A CA 1
ATOM 665 C C . LYS A 1 84 ? -16.615 -6.427 10.526 1.00 68.75 84 LYS A C 1
ATOM 667 O O . LYS A 1 84 ? -17.298 -5.962 9.617 1.00 68.75 84 LYS A O 1
ATOM 672 N N . VAL A 1 85 ? -15.729 -5.697 11.198 1.00 64.88 85 VAL A N 1
ATOM 673 C CA . VAL A 1 85 ? -15.418 -4.297 10.871 1.00 64.88 85 VAL A CA 1
ATOM 674 C C . VAL A 1 85 ? -14.751 -4.239 9.498 1.00 64.88 85 VAL A C 1
ATOM 676 O O . VAL A 1 85 ? -13.780 -4.954 9.262 1.00 64.88 85 VAL A O 1
ATOM 679 N N . GLY A 1 86 ? -15.255 -3.390 8.600 1.00 59.94 86 GLY A N 1
ATOM 680 C CA . GLY A 1 86 ? -14.669 -3.185 7.268 1.00 59.94 86 GLY A CA 1
ATOM 681 C C . GLY A 1 86 ? -15.136 -4.159 6.181 1.00 59.94 86 GLY A C 1
ATOM 682 O O . GLY A 1 86 ? -14.477 -4.257 5.150 1.00 59.94 86 GLY A O 1
ATOM 683 N N . LYS A 1 87 ? -16.244 -4.884 6.397 1.00 52.44 87 LYS A N 1
ATOM 684 C CA . LYS A 1 87 ? -16.890 -5.734 5.377 1.00 52.44 87 LYS A CA 1
ATOM 685 C C . LYS A 1 87 ? -17.995 -5.044 4.552 1.00 52.44 87 LYS A C 1
ATOM 687 O O . LYS A 1 87 ? -18.679 -5.735 3.802 1.00 52.44 87 LYS A O 1
ATOM 692 N N . TYR A 1 88 ? -18.133 -3.725 4.657 1.00 45.00 88 TYR A N 1
ATOM 693 C CA . TYR A 1 88 ? -19.055 -2.906 3.865 1.00 45.00 88 TYR A CA 1
ATOM 694 C C . TYR A 1 88 ? -18.322 -1.692 3.302 1.00 45.00 88 TYR A C 1
ATOM 696 O O . TYR A 1 88 ? -17.443 -1.168 4.031 1.00 45.00 88 TYR A O 1
#

InterPro domains:
  IPR002156 Ribonuclease H domain [PS50879] (1-25)
  IPR012337 Ribonuclease H-like superfamily [SSF53098] (1-25)
  IPR036397 Ribonuclease H superfamily [G3DSA:3.30.420.10] (1-31)

Foldseek 3Di:
DDDDDPPPPPVVSVVVVVLVVCVLVVDDDDPVPDDCVCVVDDDDPDDPVSVVVVCVVVVLVVQVVVLVVDPCNVVVCVVPVPDRPPPD

pLDDT: mean 78.09, std 9.64, range [45.0, 91.31]

Solvent-accessible surface area (backbone atoms only — not comparable to full-atom values): 5719 Å² total; per-residue (Å²): 138,82,92,75,71,96,81,70,78,49,66,70,59,54,53,50,51,53,51,50,51,41,37,74,75,68,58,65,79,65,73,88,77,48,58,62,84,70,65,77,47,78,81,77,79,82,51,71,65,58,55,48,54,53,45,66,62,49,51,52,57,52,50,48,58,52,45,72,71,35,87,58,41,69,63,44,45,74,75,47,73,79,74,62,83,77,79,119

Mean predicted aligned error: 12.2 Å